Protein AF-A0A9D8FKS2-F1 (afdb_monomer_lite)

Radius of gyration: 24.7 Å; chains: 1; bounding box: 41×34×82 Å

Sequence (139 aa):
MNPNIRKLSSFILLLCLSNLTAQSANPLPQSIGALPEFIRQDSTHVFLPDSVQTQTKHSTSHETRMIRKAGIAIFIVSGLISMKYQQEASKSYQQYLSTGNPNRMDDLFKQAESFDRYAGWSYVGMETGILLFIYSFYE

Foldseek 3Di:
DDPVVVVVVVVVVVVVVVVVVVPDDDDDDDDPDDDDPVVDDDDDDPPDPPPPPPPPPPPQDPVLVVLQVQLVVLLVVLVVLLVVLQVQLVVLVVCLVPVPDPVSNVVSNVSSVVSNVSSVVSVVSNVVSVVSNVVSVVD

Structure (mmCIF, N/CA/C/O backbone):
data_AF-A0A9D8FKS2-F1
#
_entry.id   AF-A0A9D8FKS2-F1
#
loop_
_atom_site.group_PDB
_atom_site.id
_atom_site.type_symbol
_atom_site.label_atom_id
_atom_site.label_alt_id
_atom_site.label_comp_id
_atom_site.label_asym_id
_atom_site.label_entity_id
_atom_site.label_seq_id
_atom_site.pdbx_PDB_ins_code
_atom_site.Cartn_x
_atom_site.Cartn_y
_atom_site.Cartn_z
_atom_site.occupancy
_atom_site.B_iso_or_equiv
_atom_site.auth_seq_id
_atom_site.auth_comp_id
_atom_site.auth_asym_id
_atom_site.auth_atom_id
_atom_site.pdbx_PDB_model_num
ATOM 1 N N . MET A 1 1 ? -21.696 20.000 16.632 1.00 50.84 1 MET A N 1
ATOM 2 C CA . MET A 1 1 ? -20.351 19.541 16.210 1.00 50.84 1 MET A CA 1
ATOM 3 C C . MET A 1 1 ? -19.309 20.450 16.855 1.00 50.84 1 MET A C 1
ATOM 5 O O . MET A 1 1 ? -19.338 21.646 16.603 1.00 50.84 1 MET A O 1
ATOM 9 N N . ASN A 1 2 ? -18.488 19.933 17.776 1.00 56.28 2 ASN A N 1
ATOM 10 C CA . ASN A 1 2 ? -17.672 20.758 18.682 1.00 56.28 2 ASN A CA 1
ATOM 11 C C . ASN A 1 2 ? -16.388 21.279 17.981 1.00 56.28 2 ASN A C 1
ATOM 13 O O . ASN A 1 2 ? -15.661 20.466 17.403 1.00 56.28 2 ASN A O 1
ATOM 17 N N . PRO A 1 3 ? -16.075 22.594 18.015 1.00 58.03 3 PRO A N 1
ATOM 18 C CA . PRO A 1 3 ? -14.931 23.170 17.296 1.00 58.03 3 PRO A CA 1
ATOM 19 C C . PRO A 1 3 ? -13.562 22.609 17.715 1.00 58.03 3 PRO A C 1
ATOM 21 O O . PRO A 1 3 ? -12.639 22.609 16.899 1.00 58.03 3 PRO A O 1
ATOM 24 N N . ASN A 1 4 ? -13.424 22.073 18.933 1.00 57.94 4 ASN A N 1
ATOM 25 C CA . ASN A 1 4 ? -12.174 21.445 19.375 1.00 57.94 4 ASN A CA 1
ATOM 26 C C . ASN A 1 4 ? -11.872 20.125 18.640 1.00 57.94 4 ASN A C 1
ATOM 28 O O . ASN A 1 4 ? -10.706 19.801 18.434 1.00 57.94 4 ASN A O 1
ATOM 32 N N . ILE A 1 5 ? -12.895 19.408 18.157 1.00 58.69 5 ILE A N 1
ATOM 33 C CA . ILE A 1 5 ? -12.722 18.132 17.439 1.00 58.69 5 ILE A CA 1
ATOM 34 C C . ILE A 1 5 ? -12.081 18.364 16.062 1.00 58.69 5 ILE A C 1
ATOM 36 O O . ILE A 1 5 ? -11.178 17.627 15.671 1.00 58.69 5 ILE A O 1
ATOM 40 N N . ARG A 1 6 ? -12.471 19.435 15.349 1.00 59.78 6 ARG A N 1
ATOM 41 C CA . ARG A 1 6 ? -11.832 19.810 14.070 1.00 59.78 6 ARG A CA 1
ATOM 42 C C . ARG A 1 6 ? -10.357 20.170 14.260 1.00 59.78 6 ARG A C 1
ATOM 44 O O . ARG A 1 6 ? -9.534 19.767 13.448 1.00 59.78 6 ARG A O 1
ATOM 51 N N . LYS A 1 7 ? -10.017 20.877 15.346 1.00 60.62 7 LYS A N 1
ATOM 52 C CA . LYS A 1 7 ? -8.623 21.216 15.678 1.00 60.62 7 LYS A CA 1
ATOM 53 C C . LYS A 1 7 ? -7.793 19.969 15.987 1.00 60.62 7 LYS A C 1
ATOM 55 O O . LYS A 1 7 ? -6.695 19.847 15.458 1.00 60.62 7 LYS A O 1
ATOM 60 N N . LEU A 1 8 ? -8.327 19.034 16.778 1.00 62.22 8 LEU A N 1
ATOM 61 C CA . LEU A 1 8 ? -7.639 17.783 17.115 1.00 62.22 8 LEU A CA 1
ATOM 62 C C . LEU A 1 8 ? -7.402 16.909 15.871 1.00 62.22 8 LEU A C 1
ATOM 64 O O . LEU A 1 8 ? -6.293 16.430 15.663 1.00 62.22 8 LEU A O 1
ATOM 68 N N . SER A 1 9 ? -8.412 16.774 15.004 1.00 63.53 9 SER A N 1
ATOM 69 C CA . SER A 1 9 ? -8.301 16.045 13.733 1.00 63.53 9 SER A CA 1
ATOM 70 C C . SER A 1 9 ? -7.239 16.651 12.804 1.00 63.53 9 SER A C 1
ATOM 72 O O . SER A 1 9 ? -6.385 15.916 12.313 1.00 63.53 9 SER A O 1
ATOM 74 N N . SER A 1 10 ? -7.211 17.979 12.625 1.00 67.62 10 SER A N 1
ATOM 75 C CA . SER A 1 10 ? -6.140 18.634 11.857 1.00 67.62 10 SER A CA 1
ATOM 76 C C . SER A 1 10 ? -4.759 18.473 12.497 1.00 67.62 10 SER A C 1
ATOM 78 O O . SER A 1 10 ? -3.781 18.340 11.770 1.00 67.62 10 SER A O 1
ATOM 80 N N . PHE A 1 11 ? -4.657 18.462 13.829 1.00 71.19 11 PHE A N 1
ATOM 81 C CA . PHE A 1 11 ? -3.379 18.294 14.527 1.00 71.19 11 PHE A CA 1
ATOM 82 C C . PHE A 1 11 ? -2.813 16.875 14.367 1.00 71.19 11 PHE A C 1
ATOM 84 O O . PHE A 1 11 ? -1.621 16.717 14.121 1.00 71.19 11 PHE A O 1
ATOM 91 N N . ILE A 1 12 ? -3.672 15.850 14.425 1.00 72.69 12 ILE A N 1
ATOM 92 C CA . ILE A 1 12 ? -3.301 14.454 14.143 1.00 72.69 12 ILE A CA 1
ATOM 93 C C . ILE A 1 12 ? -2.844 14.308 12.685 1.00 72.69 12 ILE A C 1
ATOM 95 O O . ILE A 1 12 ? -1.779 13.754 12.437 1.00 72.69 12 ILE A O 1
ATOM 99 N N . LEU A 1 13 ? -3.590 14.872 11.728 1.00 70.50 13 LEU A N 1
ATOM 100 C CA . LEU A 1 13 ? -3.231 14.817 10.306 1.00 70.50 13 LEU A CA 1
ATOM 101 C C . LEU A 1 13 ? -1.868 15.486 10.027 1.00 70.50 13 LEU A C 1
ATOM 103 O O . LEU A 1 13 ? -1.064 14.979 9.247 1.00 70.50 13 LEU A O 1
ATOM 107 N N . LEU A 1 14 ? -1.584 16.600 10.708 1.00 69.38 14 LEU A N 1
ATOM 108 C CA . LEU A 1 14 ? -0.318 17.329 10.600 1.00 69.38 14 LEU A CA 1
ATOM 109 C C . LEU A 1 14 ? 0.855 16.588 11.275 1.00 69.38 14 LEU A C 1
ATOM 111 O O . LEU A 1 14 ? 1.984 16.681 10.798 1.00 69.38 14 LEU A O 1
ATOM 115 N N . LEU A 1 15 ? 0.590 15.805 12.329 1.00 61.16 15 LEU A N 1
ATOM 116 C CA . LEU A 1 15 ? 1.562 14.894 12.951 1.00 61.16 15 LEU A CA 1
ATOM 117 C C . LEU A 1 15 ? 1.864 13.654 12.094 1.00 61.16 15 LEU A C 1
ATOM 119 O O . LEU A 1 15 ? 3.002 13.187 12.087 1.00 61.16 15 LEU A O 1
ATOM 123 N N . CYS A 1 16 ? 0.889 13.120 11.353 1.00 57.38 16 CYS A N 1
ATOM 124 C CA . CYS A 1 16 ? 1.137 12.044 10.386 1.00 57.38 16 CYS A CA 1
ATOM 125 C C . CYS A 1 16 ? 2.078 12.525 9.267 1.00 57.38 16 CYS A C 1
ATOM 127 O O . CYS A 1 16 ? 3.092 11.884 8.990 1.00 57.38 16 CYS A O 1
ATOM 129 N N . LEU A 1 17 ? 1.806 13.711 8.708 1.00 56.78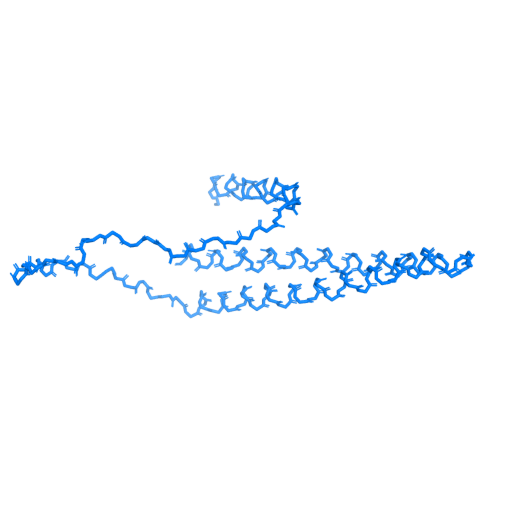 17 LEU A N 1
ATOM 130 C CA . LEU A 1 17 ? 2.635 14.340 7.674 1.00 56.78 17 LEU A CA 1
ATOM 131 C C . LEU A 1 17 ? 4.093 14.576 8.117 1.00 56.78 17 LEU A C 1
ATOM 133 O O . LEU A 1 17 ? 5.001 14.385 7.312 1.00 56.78 17 LEU A O 1
ATOM 137 N N . SER A 1 18 ? 4.341 14.952 9.377 1.00 53.59 18 SER A N 1
ATOM 138 C CA . SER A 1 18 ? 5.704 15.215 9.873 1.00 53.59 18 SER A CA 1
ATOM 139 C C . SER A 1 18 ? 6.509 13.959 10.227 1.00 53.59 18 SER A C 1
ATOM 141 O O . SER A 1 18 ? 7.740 13.983 10.165 1.00 53.59 18 SER A O 1
ATOM 143 N N . ASN A 1 19 ? 5.852 12.843 10.560 1.00 52.47 19 ASN A N 1
ATOM 144 C CA . ASN A 1 19 ? 6.543 11.577 10.832 1.00 52.47 19 ASN A CA 1
ATOM 145 C C . ASN A 1 19 ? 6.897 10.802 9.553 1.00 52.47 19 ASN A C 1
ATOM 147 O O . ASN A 1 19 ? 7.889 10.071 9.546 1.00 52.47 19 ASN A O 1
ATOM 151 N N . LEU A 1 20 ? 6.165 11.017 8.453 1.00 46.69 20 LEU A N 1
ATOM 152 C CA . LEU A 1 20 ? 6.461 10.402 7.153 1.00 46.69 20 LEU A CA 1
ATOM 153 C C . LEU A 1 20 ? 7.860 10.787 6.625 1.00 46.69 20 LEU A C 1
ATOM 155 O O . LEU A 1 20 ? 8.524 9.986 5.974 1.00 46.69 20 LEU A O 1
ATOM 159 N N . THR A 1 21 ? 8.351 11.984 6.968 1.00 45.38 21 THR A N 1
ATOM 160 C CA . THR A 1 21 ? 9.705 12.459 6.627 1.00 45.38 21 THR A CA 1
ATOM 161 C C . THR A 1 21 ? 10.824 11.944 7.539 1.00 45.38 21 THR A C 1
ATOM 163 O O . THR A 1 21 ? 11.994 12.149 7.226 1.00 45.38 21 THR A O 1
ATOM 166 N N . ALA A 1 22 ? 10.509 11.297 8.666 1.00 43.78 22 ALA A N 1
ATOM 167 C CA . ALA A 1 22 ? 11.500 10.910 9.678 1.00 43.78 22 ALA A CA 1
ATOM 168 C C . ALA A 1 22 ? 11.984 9.450 9.563 1.00 43.78 22 ALA A C 1
ATOM 170 O O . ALA A 1 22 ? 12.965 9.067 10.200 1.00 43.78 22 ALA A O 1
ATOM 171 N N . GLN A 1 23 ? 11.316 8.613 8.764 1.00 39.28 23 GLN A N 1
ATOM 172 C CA . GLN A 1 23 ? 11.498 7.159 8.796 1.00 39.28 23 GLN A CA 1
ATOM 173 C C . GLN A 1 23 ? 12.615 6.654 7.858 1.00 39.28 23 GLN A C 1
ATOM 175 O O . GLN A 1 23 ? 12.416 5.753 7.049 1.00 39.28 23 GLN A O 1
ATOM 180 N N . SER A 1 24 ? 13.818 7.225 8.003 1.00 39.00 24 SER A N 1
ATOM 181 C CA . SER A 1 24 ? 15.042 6.820 7.286 1.00 39.00 24 SER A CA 1
ATOM 182 C C . SER A 1 24 ? 16.236 6.559 8.227 1.00 39.00 24 SER A C 1
ATOM 184 O O . SER A 1 24 ? 17.370 6.914 7.905 1.00 39.00 24 SER A O 1
ATOM 186 N N . ALA A 1 25 ? 16.004 5.928 9.386 1.00 34.38 25 ALA A N 1
ATOM 187 C CA . ALA A 1 25 ? 17.052 5.278 10.187 1.00 34.38 25 ALA A CA 1
ATOM 188 C C . ALA A 1 25 ? 16.472 4.277 11.214 1.00 34.38 25 ALA A C 1
ATOM 190 O O . ALA A 1 25 ? 15.705 4.655 12.091 1.00 34.38 25 ALA A O 1
ATOM 191 N N . ASN A 1 26 ? 16.875 3.007 11.114 1.00 38.69 26 ASN A N 1
ATOM 192 C CA . ASN A 1 26 ? 16.819 1.940 12.134 1.00 38.69 26 ASN A CA 1
ATOM 193 C C . ASN A 1 26 ? 17.854 0.882 11.688 1.00 38.69 26 ASN A C 1
ATOM 195 O O . ASN A 1 26 ? 17.974 0.694 10.472 1.00 38.69 26 ASN A O 1
ATOM 199 N N . PRO A 1 27 ? 18.655 0.242 12.573 1.00 42.62 27 PRO A N 1
ATOM 200 C CA . PRO A 1 27 ? 18.221 -0.708 13.628 1.00 42.62 27 PRO A CA 1
ATOM 201 C C . PRO A 1 27 ? 18.835 -0.385 15.024 1.00 42.62 27 PRO A C 1
ATOM 203 O O . PRO A 1 27 ? 19.430 0.676 15.166 1.00 42.62 27 PRO A O 1
ATOM 206 N N . LEU A 1 28 ? 18.795 -1.186 16.111 1.00 33.31 28 LEU A N 1
ATOM 207 C CA . LEU A 1 28 ? 18.244 -2.515 16.510 1.00 33.31 28 LEU A CA 1
ATOM 208 C C . LEU A 1 28 ? 17.956 -2.427 18.048 1.00 33.31 28 LEU A C 1
ATOM 210 O O . LEU A 1 28 ? 18.558 -1.579 18.710 1.00 33.31 28 LEU A O 1
ATOM 214 N N . PRO A 1 29 ? 17.101 -3.271 18.668 1.00 42.41 29 PRO A N 1
ATOM 215 C CA . PRO A 1 29 ? 16.754 -3.157 20.089 1.00 42.41 29 PRO A CA 1
ATOM 216 C C . PRO A 1 29 ? 17.789 -3.828 21.009 1.00 42.41 29 PRO A C 1
ATOM 218 O O . PRO A 1 29 ? 18.250 -4.937 20.734 1.00 42.41 29 PRO A O 1
ATOM 221 N N . GLN A 1 30 ? 18.112 -3.194 22.141 1.00 40.91 30 GLN A N 1
ATOM 222 C CA . GLN A 1 30 ? 19.022 -3.751 23.148 1.00 40.91 30 GLN A CA 1
ATOM 223 C C . GLN A 1 30 ? 18.278 -4.334 24.362 1.00 40.91 30 GLN A C 1
ATOM 225 O O . GLN A 1 30 ? 17.550 -3.632 25.051 1.00 40.91 30 GLN A O 1
ATOM 230 N N . SER A 1 31 ? 18.545 -5.618 24.619 1.00 35.41 31 SER A N 1
ATOM 231 C CA . SER A 1 31 ? 18.691 -6.262 25.938 1.00 35.41 31 SER A CA 1
ATOM 232 C C . SER A 1 31 ? 17.751 -5.846 27.090 1.00 35.41 31 SER A C 1
ATOM 234 O O . SER A 1 31 ? 17.979 -4.855 27.785 1.00 35.41 31 SER A O 1
ATOM 236 N N . ILE A 1 32 ? 16.782 -6.712 27.414 1.00 41.84 32 ILE A N 1
ATOM 237 C CA . ILE A 1 32 ? 16.084 -6.693 28.712 1.00 41.84 32 ILE A CA 1
ATOM 238 C C . ILE A 1 32 ? 17.031 -7.297 29.763 1.00 41.84 32 ILE A C 1
ATOM 240 O O . ILE A 1 32 ? 17.038 -8.506 29.982 1.00 41.84 32 ILE A O 1
ATOM 244 N N . GLY A 1 33 ? 17.869 -6.451 30.369 1.00 43.00 33 GLY A N 1
ATOM 245 C CA . GLY A 1 33 ? 19.006 -6.881 31.194 1.00 43.00 33 GLY A CA 1
ATOM 246 C C . GLY A 1 33 ? 19.229 -6.087 32.483 1.00 43.00 33 GLY A C 1
ATOM 247 O O . GLY A 1 33 ? 20.367 -5.983 32.923 1.00 43.00 33 GLY A O 1
ATOM 248 N N . ALA A 1 34 ? 18.178 -5.508 33.075 1.00 47.84 34 ALA A N 1
ATOM 249 C CA . ALA A 1 34 ? 18.233 -4.886 34.402 1.00 47.84 34 ALA A CA 1
ATOM 250 C C . ALA A 1 34 ? 16.829 -4.801 35.034 1.00 47.84 34 ALA A C 1
ATOM 252 O O . ALA A 1 34 ? 16.073 -3.871 34.759 1.00 47.84 34 ALA A O 1
ATOM 253 N N . LEU A 1 35 ? 16.478 -5.763 35.893 1.00 45.62 35 LEU A N 1
ATOM 254 C CA . LEU A 1 35 ? 15.353 -5.631 36.826 1.00 45.62 35 LEU A CA 1
ATOM 255 C C . LEU A 1 35 ? 15.917 -5.309 38.220 1.00 45.62 35 LEU A C 1
ATOM 257 O O . LEU A 1 35 ? 16.822 -6.018 38.662 1.00 45.62 35 LEU A O 1
ATOM 261 N N . PRO A 1 36 ? 15.437 -4.254 38.905 1.00 42.56 36 PRO A N 1
ATOM 262 C CA . PRO A 1 36 ? 15.966 -3.861 40.205 1.00 42.56 36 PRO A CA 1
ATOM 263 C C . PRO A 1 36 ? 15.588 -4.856 41.311 1.00 42.56 36 PRO A C 1
ATOM 265 O O . PRO A 1 36 ? 14.533 -5.487 41.282 1.00 42.56 36 PRO A O 1
ATOM 268 N N . GLU A 1 37 ? 16.440 -4.927 42.331 1.00 48.12 37 GLU A N 1
ATOM 269 C CA . GLU A 1 37 ? 16.470 -5.928 43.413 1.00 48.12 37 GLU A CA 1
ATOM 270 C C . GLU A 1 37 ? 15.292 -5.853 44.421 1.00 48.12 37 GLU A C 1
ATOM 272 O O . GLU A 1 37 ? 15.304 -6.486 45.471 1.00 48.12 37 GLU A O 1
ATOM 277 N N . PHE A 1 38 ? 14.228 -5.116 44.091 1.00 47.94 38 PHE A N 1
ATOM 278 C CA . PHE A 1 38 ? 13.073 -4.844 44.959 1.00 47.94 38 PHE A CA 1
ATOM 279 C C . PHE A 1 38 ? 12.069 -6.004 45.108 1.00 47.94 38 PHE A C 1
ATOM 281 O O . PHE A 1 38 ? 11.135 -5.900 45.897 1.00 47.94 38 PHE A O 1
ATOM 288 N N . ILE A 1 39 ? 12.239 -7.117 44.385 1.00 48.31 39 ILE A N 1
ATOM 289 C CA . ILE A 1 39 ? 11.328 -8.286 44.430 1.00 48.31 39 ILE A CA 1
ATOM 290 C C . ILE A 1 39 ? 11.774 -9.305 45.509 1.00 48.31 39 ILE A C 1
ATOM 292 O O . ILE A 1 39 ? 11.355 -10.459 45.516 1.00 48.31 39 ILE A O 1
ATOM 296 N N . ARG A 1 40 ? 12.646 -8.905 46.446 1.00 46.44 40 ARG A N 1
ATOM 297 C CA . ARG A 1 40 ? 13.276 -9.821 47.409 1.00 46.44 40 ARG A CA 1
ATOM 298 C C . ARG A 1 40 ? 13.162 -9.385 48.869 1.00 46.44 40 ARG A C 1
ATOM 300 O O . ARG A 1 40 ? 14.155 -9.399 49.592 1.00 46.44 40 ARG A O 1
ATOM 307 N N . GLN A 1 41 ? 11.954 -9.055 49.327 1.00 40.41 41 GLN A N 1
ATOM 308 C CA . GLN A 1 41 ? 11.723 -8.923 50.765 1.00 40.41 41 GLN A CA 1
ATOM 309 C C . GLN A 1 41 ? 10.322 -9.360 51.201 1.00 40.41 41 GLN A C 1
ATOM 311 O O . GLN A 1 41 ? 9.314 -8.929 50.642 1.00 40.41 41 GLN A O 1
ATOM 316 N N . ASP A 1 42 ? 10.288 -10.230 52.212 1.00 46.09 42 ASP A N 1
ATOM 317 C CA . ASP A 1 42 ? 9.075 -10.694 52.879 1.00 46.09 42 ASP A CA 1
ATOM 318 C C . ASP A 1 42 ? 8.245 -9.525 53.416 1.00 46.09 42 ASP A C 1
ATOM 320 O O . ASP A 1 42 ? 8.749 -8.645 54.114 1.00 46.09 42 ASP A O 1
ATOM 324 N N . SER A 1 43 ? 6.944 -9.544 53.132 1.00 46.75 43 SER A N 1
ATOM 325 C CA . SER A 1 43 ? 5.940 -8.700 53.790 1.00 46.75 43 SER A CA 1
ATOM 326 C C . SER A 1 43 ? 4.567 -9.361 53.701 1.00 46.75 43 SER A C 1
ATOM 328 O O . SER A 1 43 ? 3.666 -8.930 52.980 1.00 46.75 43 SER A O 1
ATOM 330 N N . THR A 1 44 ? 4.405 -10.441 54.465 1.00 52.31 44 THR A N 1
ATOM 331 C CA . THR A 1 44 ? 3.082 -10.916 54.887 1.00 52.31 44 THR A CA 1
ATOM 332 C C . THR A 1 44 ? 2.288 -9.763 55.509 1.00 52.31 44 THR A C 1
ATOM 334 O O . THR A 1 44 ? 2.822 -9.039 56.345 1.00 52.31 44 THR A O 1
ATOM 337 N N . HIS A 1 45 ? 1.004 -9.652 55.154 1.00 42.97 45 HIS A N 1
ATOM 338 C CA . HIS A 1 45 ? 0.046 -8.641 55.639 1.00 42.97 45 HIS A CA 1
ATOM 339 C C . HIS A 1 45 ? 0.172 -7.218 55.061 1.00 42.97 45 HIS A C 1
ATOM 341 O O . HIS A 1 45 ? 0.073 -6.230 55.787 1.00 42.97 45 HIS A O 1
ATOM 347 N N . VAL A 1 46 ? 0.217 -7.091 53.729 1.00 47.75 46 VAL A N 1
ATOM 348 C CA . VAL A 1 46 ? -0.344 -5.886 53.092 1.00 47.75 46 VAL A CA 1
ATOM 349 C C . VAL A 1 46 ? -1.869 -5.960 53.196 1.00 47.75 46 VAL A C 1
ATOM 351 O O . VAL A 1 46 ? -2.523 -6.676 52.437 1.00 47.75 46 VAL A O 1
ATOM 354 N N . PHE A 1 47 ? -2.436 -5.223 54.151 1.00 46.78 47 PHE A N 1
ATOM 355 C CA . PHE A 1 47 ? -3.875 -4.971 54.230 1.00 46.78 47 PHE A CA 1
ATOM 356 C C . PHE A 1 47 ? -4.256 -4.045 53.064 1.00 46.78 47 PHE A C 1
ATOM 358 O O . PHE A 1 47 ? -4.232 -2.821 53.184 1.00 46.78 47 PHE A O 1
ATOM 365 N N . LEU A 1 48 ? -4.545 -4.628 51.899 1.00 56.59 48 LEU A N 1
ATOM 366 C CA . LEU A 1 48 ? -5.180 -3.907 50.802 1.00 56.59 48 LEU A CA 1
ATOM 367 C C . LEU A 1 48 ? -6.599 -3.548 51.268 1.00 56.59 48 LEU A C 1
ATOM 369 O O . LEU A 1 48 ? -7.375 -4.468 51.527 1.00 56.59 48 LEU A O 1
ATOM 373 N N . PRO A 1 49 ? -6.970 -2.262 51.411 1.00 49.88 49 PRO A N 1
ATOM 374 C CA . PRO A 1 49 ? -8.370 -1.927 51.609 1.00 49.88 49 PRO A CA 1
ATOM 375 C C . PRO A 1 49 ? -9.156 -2.408 50.383 1.00 49.88 49 PRO A C 1
ATOM 377 O O . PRO A 1 49 ? -8.761 -2.124 49.252 1.00 49.88 49 PRO A O 1
ATOM 380 N N . ASP A 1 50 ? -10.290 -3.080 50.605 1.00 49.56 50 ASP A N 1
ATOM 381 C CA . ASP A 1 50 ? -11.163 -3.655 49.561 1.00 49.56 50 ASP A CA 1
ATOM 382 C C . ASP A 1 50 ? -11.759 -2.622 48.578 1.00 49.56 50 ASP A C 1
ATOM 384 O O . ASP A 1 50 ? -12.543 -2.957 47.692 1.00 49.56 50 ASP A O 1
ATOM 388 N N . SER A 1 51 ? -11.346 -1.354 48.650 1.00 51.22 51 SER A N 1
ATOM 389 C CA . SER A 1 51 ? -11.577 -0.348 47.617 1.00 51.22 51 SER A CA 1
ATOM 390 C C . SER A 1 51 ? -10.686 -0.549 46.382 1.00 51.22 51 SER A C 1
ATOM 392 O O . SER A 1 51 ? -10.174 0.422 45.816 1.00 51.22 51 SER A O 1
ATOM 394 N N . VAL A 1 52 ? -10.575 -1.786 45.887 1.00 50.53 52 VAL A N 1
ATOM 395 C CA . VAL A 1 52 ? -10.475 -1.980 44.438 1.00 50.53 52 VAL A CA 1
ATOM 396 C C . VAL A 1 52 ? -11.820 -1.531 43.880 1.00 50.53 52 VAL A C 1
ATOM 398 O O . VAL A 1 52 ? -12.748 -2.323 43.719 1.00 50.53 52 VAL A O 1
ATOM 401 N N . GLN A 1 53 ? -11.933 -0.228 43.599 1.00 47.75 53 GLN A N 1
ATOM 402 C CA . GLN A 1 53 ? -12.956 0.265 42.691 1.00 47.75 53 GLN A CA 1
ATOM 403 C C . GLN A 1 53 ? -12.725 -0.457 41.370 1.00 47.75 53 GLN A C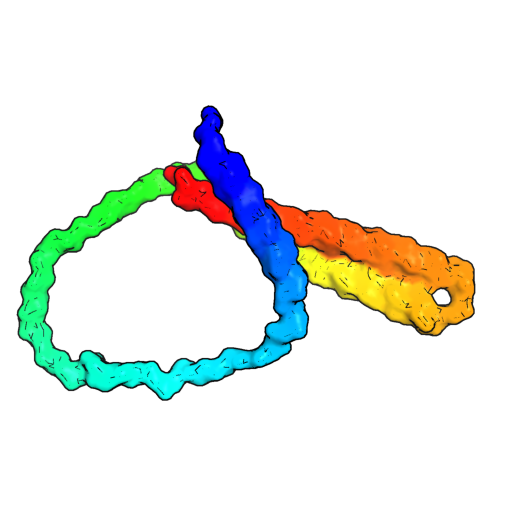 1
ATOM 405 O O . GLN A 1 53 ? -11.868 -0.081 40.569 1.00 47.75 53 GLN A O 1
ATOM 410 N N . THR A 1 54 ? -13.472 -1.541 41.176 1.00 52.16 54 THR A N 1
ATOM 411 C CA . THR A 1 54 ? -13.593 -2.200 39.891 1.00 52.16 54 THR A CA 1
ATOM 412 C C . THR A 1 54 ? -14.155 -1.144 38.960 1.00 52.16 54 THR A C 1
ATOM 414 O O . THR A 1 54 ? -15.342 -0.829 39.017 1.00 52.16 54 THR A O 1
ATOM 417 N N . GLN A 1 55 ? -13.271 -0.529 38.162 1.00 55.19 55 GLN A N 1
ATOM 418 C CA . GLN A 1 55 ? -13.668 0.409 37.121 1.00 55.19 55 GLN A CA 1
ATOM 419 C C . GLN A 1 55 ? -14.795 -0.270 36.364 1.00 55.19 55 GLN A C 1
ATOM 421 O O . GLN A 1 55 ? -14.591 -1.348 35.796 1.00 55.19 55 GLN A O 1
ATOM 426 N N . THR A 1 56 ? -15.994 0.304 36.456 1.00 49.72 56 THR A N 1
ATOM 427 C CA . THR A 1 56 ? -17.201 -0.295 35.908 1.00 49.72 56 THR A CA 1
ATOM 428 C C . THR A 1 56 ? -16.946 -0.480 34.429 1.00 49.72 56 THR A C 1
ATOM 430 O O . THR A 1 56 ? -16.863 0.489 33.678 1.00 49.72 56 THR A O 1
ATOM 433 N N . LYS A 1 57 ? -16.703 -1.736 34.031 1.00 53.22 57 LYS A N 1
ATOM 434 C CA . LYS A 1 57 ? -16.245 -2.086 32.689 1.00 53.22 57 LYS A CA 1
ATOM 435 C C . LYS A 1 57 ? -17.341 -1.671 31.726 1.00 53.22 57 LYS A C 1
ATOM 437 O O . LYS A 1 57 ? -18.294 -2.426 31.533 1.00 53.22 57 LYS A O 1
ATOM 442 N N . HIS A 1 58 ? -17.210 -0.464 31.176 1.00 59.69 58 HIS A N 1
ATOM 443 C CA . HIS A 1 58 ? -18.236 0.141 30.347 1.00 59.69 58 HIS A CA 1
ATOM 444 C C . HIS A 1 58 ? -18.523 -0.850 29.227 1.00 59.69 58 HIS A C 1
ATOM 446 O O . HIS A 1 58 ? -17.602 -1.288 28.524 1.00 59.69 58 HIS A O 1
ATOM 452 N N . SER A 1 59 ? -19.764 -1.336 29.171 1.00 62.19 59 SER A N 1
ATOM 453 C CA . SER A 1 59 ? -20.088 -2.478 28.327 1.00 62.19 59 SER A CA 1
ATOM 454 C C . SER A 1 59 ? -20.000 -2.022 26.881 1.00 62.19 59 SER A C 1
ATOM 456 O O . SER A 1 59 ? -20.917 -1.391 26.365 1.00 62.19 59 SER A O 1
ATOM 458 N N . THR A 1 60 ? -18.852 -2.290 26.254 1.00 68.19 60 THR A N 1
ATOM 459 C CA . THR A 1 60 ? -18.598 -1.921 24.860 1.00 68.19 60 THR A CA 1
ATOM 460 C C . THR A 1 60 ? -19.725 -2.456 23.997 1.00 68.19 60 THR A C 1
ATOM 462 O O . THR A 1 60 ? -19.946 -3.675 23.970 1.00 68.19 60 THR A O 1
ATOM 465 N N . SER A 1 61 ? -20.422 -1.534 23.325 1.00 81.62 61 SER A N 1
ATOM 466 C CA . SER A 1 61 ? -21.500 -1.847 22.393 1.00 81.62 61 SER A CA 1
ATOM 467 C C . SER A 1 61 ? -21.050 -2.925 21.408 1.00 81.62 61 SER A C 1
ATOM 469 O O . SER A 1 61 ? -19.875 -3.018 21.036 1.00 81.62 61 SER A O 1
ATOM 471 N N . HIS A 1 62 ? -21.997 -3.748 20.959 1.00 84.06 62 HIS A N 1
ATOM 472 C CA . HIS A 1 62 ? -21.735 -4.701 19.884 1.00 84.06 62 HIS A CA 1
ATOM 473 C C . HIS A 1 62 ? -21.137 -3.991 18.655 1.00 84.06 62 HIS A C 1
ATOM 475 O O . HIS A 1 62 ? -20.203 -4.498 18.037 1.00 84.06 62 HIS A O 1
ATOM 481 N N . GLU A 1 63 ? -21.608 -2.775 18.377 1.00 84.94 63 GLU A N 1
ATOM 482 C CA . GLU A 1 63 ? -21.156 -1.917 17.285 1.00 84.94 63 GLU A CA 1
ATOM 483 C C . GLU A 1 63 ? -19.683 -1.500 17.418 1.00 84.94 63 GLU A C 1
ATOM 485 O O . GLU A 1 63 ? -18.898 -1.787 16.512 1.00 84.94 63 GLU A O 1
ATOM 490 N N . THR A 1 64 ? -19.246 -0.962 18.565 1.00 86.88 64 THR A N 1
ATOM 491 C CA . THR A 1 64 ? -17.834 -0.562 18.752 1.00 86.88 64 THR A CA 1
ATOM 492 C C . THR A 1 64 ? -16.878 -1.754 18.656 1.00 86.88 64 THR A C 1
ATOM 494 O O . THR A 1 64 ? -15.765 -1.627 18.140 1.00 86.88 64 THR A O 1
ATOM 497 N N . ARG A 1 65 ? -17.319 -2.962 19.041 1.00 88.38 65 ARG A N 1
ATOM 498 C CA . ARG A 1 65 ? -16.555 -4.205 18.814 1.00 88.38 65 ARG A CA 1
ATOM 499 C C . ARG A 1 65 ? -16.457 -4.592 17.337 1.00 88.38 65 ARG A C 1
ATOM 501 O O . ARG A 1 65 ? -15.421 -5.127 16.940 1.00 88.38 65 ARG A O 1
ATOM 508 N N . MET A 1 66 ? -17.491 -4.348 16.528 1.00 89.88 66 MET A N 1
ATOM 509 C CA . MET A 1 66 ? -17.415 -4.554 15.077 1.00 89.88 66 MET A CA 1
ATOM 510 C C . MET A 1 66 ? -16.489 -3.526 14.422 1.00 89.88 66 MET A C 1
ATOM 512 O O . MET A 1 66 ? -15.619 -3.921 13.650 1.00 89.88 66 MET A O 1
ATOM 516 N N . ILE A 1 67 ? -16.600 -2.245 14.793 1.00 90.31 67 ILE A N 1
ATOM 517 C CA . ILE A 1 67 ? -15.742 -1.158 14.289 1.00 90.31 67 ILE A CA 1
ATOM 518 C C . ILE A 1 67 ? -14.260 -1.455 14.580 1.00 90.31 67 ILE A C 1
ATOM 520 O O . ILE A 1 67 ? -13.432 -1.342 13.678 1.00 90.31 67 ILE A O 1
ATOM 524 N N . ARG A 1 68 ? -13.919 -1.951 15.782 1.00 91.19 68 ARG A N 1
ATOM 525 C CA . ARG A 1 68 ? -12.550 -2.412 16.117 1.00 91.19 68 ARG A CA 1
ATOM 526 C C . ARG A 1 68 ? -12.044 -3.495 15.172 1.00 91.19 68 ARG A C 1
ATOM 528 O O . ARG A 1 68 ? -10.937 -3.385 14.651 1.00 91.19 68 ARG A O 1
ATOM 535 N N . LYS A 1 69 ? -12.847 -4.540 14.951 1.00 93.25 69 LYS A N 1
ATOM 536 C CA . LYS A 1 69 ? -12.488 -5.650 14.053 1.00 93.25 69 LYS A CA 1
ATOM 537 C C . LYS A 1 69 ? -12.332 -5.174 12.608 1.00 93.25 69 LYS A C 1
ATOM 539 O O . LYS A 1 69 ? -11.385 -5.588 11.949 1.00 93.25 69 LYS A O 1
ATOM 544 N N . ALA A 1 70 ? -13.214 -4.288 12.145 1.00 93.69 70 ALA A N 1
ATOM 545 C CA . ALA A 1 70 ? -13.144 -3.691 10.817 1.00 93.69 70 ALA A CA 1
ATOM 546 C C . ALA A 1 70 ? -11.878 -2.835 10.644 1.00 93.69 70 ALA A C 1
ATOM 548 O O . ALA A 1 70 ? -11.152 -3.038 9.678 1.00 93.69 70 ALA A O 1
ATOM 549 N N . GLY A 1 71 ? -11.557 -1.955 11.601 1.00 92.38 71 GLY A N 1
ATOM 550 C CA . GLY A 1 71 ? -10.337 -1.137 11.574 1.00 92.38 71 GLY A CA 1
ATOM 551 C C . GLY A 1 71 ? -9.057 -1.976 11.507 1.00 92.38 71 GLY A C 1
ATOM 552 O O . GLY A 1 71 ? -8.212 -1.738 10.646 1.00 92.38 71 GLY A O 1
ATOM 553 N N . ILE A 1 72 ? -8.956 -3.023 12.337 1.00 95.38 72 ILE A N 1
ATOM 554 C CA . ILE A 1 72 ? -7.832 -3.978 12.306 1.00 95.38 72 ILE A CA 1
ATOM 555 C C . ILE A 1 72 ? -7.760 -4.709 10.955 1.00 95.38 72 ILE A C 1
ATOM 557 O O . ILE A 1 72 ? -6.681 -4.820 10.376 1.00 95.38 72 ILE A O 1
ATOM 561 N N . ALA A 1 73 ? -8.891 -5.196 10.433 1.00 95.69 73 ALA A N 1
ATOM 562 C CA . ALA A 1 73 ? -8.927 -5.905 9.155 1.00 95.69 73 ALA A CA 1
ATOM 563 C C . ALA A 1 73 ? -8.505 -5.000 7.985 1.00 95.69 73 ALA A C 1
ATOM 565 O O . ALA A 1 73 ? -7.675 -5.405 7.173 1.00 95.69 73 ALA A O 1
ATOM 566 N N . ILE A 1 74 ? -9.015 -3.765 7.934 1.00 95.19 74 ILE A N 1
ATOM 567 C CA . ILE A 1 74 ? -8.646 -2.754 6.934 1.00 95.19 74 ILE A CA 1
ATOM 568 C C . ILE A 1 74 ? -7.149 -2.439 7.021 1.00 95.19 74 ILE A C 1
ATOM 570 O O . ILE A 1 74 ? -6.475 -2.454 5.992 1.00 95.19 74 ILE A O 1
ATOM 574 N N . PHE A 1 75 ? -6.620 -2.211 8.229 1.00 96.00 75 PHE A N 1
ATOM 575 C CA . PHE A 1 75 ? -5.197 -1.948 8.457 1.00 96.00 75 PHE A CA 1
ATOM 5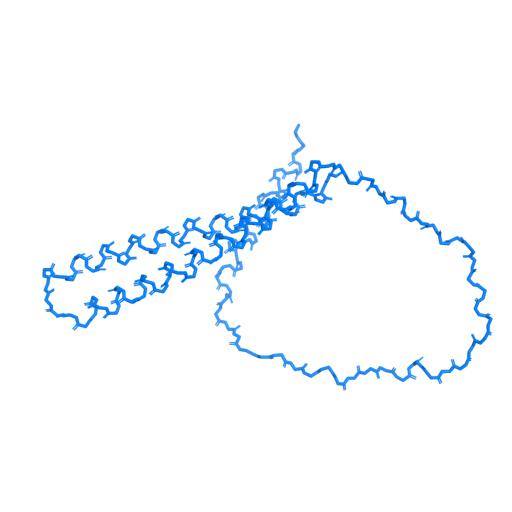76 C C . PHE A 1 75 ? -4.311 -3.081 7.912 1.00 96.00 75 PHE A C 1
ATOM 578 O O . PHE A 1 75 ? -3.418 -2.825 7.105 1.00 96.00 75 PHE A O 1
ATOM 585 N N . ILE A 1 76 ? -4.596 -4.334 8.288 1.00 96.25 76 ILE A N 1
ATOM 586 C CA . ILE A 1 76 ? -3.803 -5.502 7.868 1.00 96.25 76 ILE A CA 1
ATOM 587 C C . ILE A 1 76 ? -3.895 -5.723 6.354 1.00 96.25 76 ILE A C 1
ATOM 589 O O . ILE A 1 76 ? -2.869 -5.876 5.693 1.00 96.25 76 ILE A O 1
ATOM 593 N N . VAL A 1 77 ? -5.108 -5.728 5.789 1.00 96.62 77 VAL A N 1
ATOM 594 C CA . VAL A 1 77 ? -5.314 -5.968 4.352 1.00 96.62 77 VAL A CA 1
ATOM 595 C C . VAL A 1 77 ? -4.631 -4.880 3.525 1.00 96.62 77 VAL A C 1
ATOM 597 O O . VAL A 1 77 ? -3.902 -5.198 2.588 1.00 96.62 77 VAL A O 1
ATOM 600 N N . SER A 1 78 ? -4.788 -3.611 3.905 1.00 94.50 78 SER A N 1
ATOM 601 C CA . SER A 1 78 ? -4.159 -2.497 3.190 1.00 94.50 78 SER A CA 1
ATOM 602 C C . SER A 1 78 ? -2.631 -2.511 3.325 1.00 94.50 78 SER A C 1
ATOM 604 O O . SER A 1 78 ? -1.934 -2.276 2.341 1.00 94.50 78 SER A O 1
ATOM 606 N N . GLY A 1 79 ? -2.092 -2.874 4.495 1.00 94.31 79 GLY A N 1
ATOM 607 C CA . GLY A 1 79 ? -0.651 -3.061 4.691 1.00 94.31 79 GLY A CA 1
ATOM 608 C C . GLY A 1 79 ? -0.064 -4.142 3.774 1.00 94.31 79 GLY A C 1
ATOM 609 O O . GLY A 1 79 ? 0.922 -3.896 3.080 1.00 94.31 79 GLY A O 1
ATOM 610 N N . LEU A 1 80 ? -0.713 -5.310 3.688 1.00 95.94 80 LEU A N 1
ATOM 611 C CA . LEU A 1 80 ? -0.294 -6.404 2.798 1.00 95.94 80 LEU A CA 1
ATOM 612 C C . LEU A 1 80 ? -0.362 -6.016 1.312 1.00 95.94 80 LEU A C 1
ATOM 614 O O . LEU A 1 80 ? 0.542 -6.352 0.544 1.00 95.94 80 LEU A O 1
ATOM 618 N N . ILE A 1 81 ? -1.414 -5.301 0.902 1.00 94.56 81 ILE A N 1
ATOM 619 C CA . ILE A 1 81 ? -1.563 -4.814 -0.477 1.00 94.56 81 ILE A CA 1
ATOM 620 C C . ILE A 1 81 ? -0.469 -3.785 -0.803 1.00 94.56 81 ILE A C 1
ATOM 622 O O . ILE A 1 81 ? 0.147 -3.878 -1.867 1.00 94.56 81 ILE A O 1
ATOM 626 N N . SER A 1 82 ? -0.178 -2.862 0.122 1.00 94.62 82 SER A N 1
ATOM 627 C CA . SER A 1 82 ? 0.887 -1.863 -0.030 1.00 94.62 82 SER A CA 1
ATOM 628 C C . SER A 1 82 ? 2.254 -2.522 -0.236 1.00 94.62 82 SER A C 1
ATOM 630 O O . SER A 1 82 ? 2.903 -2.281 -1.253 1.00 94.62 82 SER A O 1
ATOM 632 N N . MET A 1 83 ? 2.639 -3.454 0.648 1.00 94.44 83 MET A N 1
ATOM 633 C CA . MET A 1 83 ? 3.900 -4.201 0.531 1.00 94.44 83 MET A CA 1
ATOM 634 C C . MET A 1 83 ? 4.024 -4.930 -0.813 1.00 94.44 83 MET A C 1
ATOM 636 O O . MET A 1 83 ? 5.081 -4.888 -1.444 1.00 94.44 83 MET A O 1
ATOM 640 N N . LYS A 1 84 ? 2.949 -5.585 -1.273 1.00 95.81 84 LYS A N 1
ATOM 641 C CA . LYS A 1 84 ? 2.950 -6.313 -2.548 1.00 95.81 84 LYS A CA 1
ATOM 642 C C . LYS A 1 84 ? 3.163 -5.375 -3.737 1.00 95.81 84 LYS A C 1
ATOM 644 O O . LYS A 1 84 ? 3.996 -5.661 -4.596 1.00 95.81 84 LYS A O 1
ATOM 649 N N . TYR A 1 85 ? 2.423 -4.269 -3.807 1.00 94.25 85 TYR A N 1
ATOM 650 C CA . TYR A 1 85 ? 2.555 -3.344 -4.932 1.00 94.25 85 TYR A CA 1
ATOM 651 C C . TYR A 1 85 ? 3.868 -2.560 -4.901 1.00 94.25 85 TYR A C 1
ATOM 653 O O . TYR A 1 85 ? 4.448 -2.349 -5.959 1.00 94.25 85 TYR A O 1
ATOM 661 N N . GLN A 1 86 ? 4.411 -2.234 -3.725 1.00 95.19 86 GLN A N 1
ATOM 662 C CA . GLN A 1 86 ? 5.736 -1.619 -3.610 1.00 95.19 86 GLN A CA 1
ATOM 663 C C . GLN A 1 86 ? 6.850 -2.539 -4.152 1.00 95.19 86 GLN A C 1
ATOM 665 O O . GLN A 1 86 ? 7.786 -2.069 -4.806 1.00 95.19 86 GLN A O 1
ATOM 670 N N . GLN A 1 87 ? 6.739 -3.857 -3.942 1.00 96.25 87 GLN A N 1
ATOM 671 C CA . GLN A 1 87 ? 7.667 -4.845 -4.509 1.00 96.25 87 GLN A CA 1
ATOM 672 C C . GLN A 1 87 ? 7.558 -4.934 -6.039 1.00 96.25 87 GLN A C 1
ATOM 674 O O . GLN A 1 87 ? 8.581 -4.889 -6.725 1.00 96.25 87 GLN A O 1
ATOM 679 N N . GLU A 1 88 ? 6.344 -5.012 -6.593 1.00 95.25 88 GLU A N 1
ATOM 680 C CA . GLU A 1 88 ? 6.148 -5.063 -8.052 1.00 95.25 88 GLU A CA 1
ATOM 681 C C . GLU A 1 88 ? 6.501 -3.732 -8.743 1.00 95.25 88 GLU A C 1
ATOM 683 O O . GLU A 1 88 ? 7.076 -3.753 -9.834 1.00 95.25 88 GLU A O 1
ATOM 688 N N . ALA A 1 89 ? 6.264 -2.581 -8.102 1.00 94.25 89 ALA A N 1
ATOM 689 C CA . ALA A 1 89 ? 6.740 -1.275 -8.566 1.00 94.25 89 ALA A CA 1
ATOM 690 C C . ALA A 1 89 ? 8.274 -1.251 -8.656 1.00 94.25 89 ALA A C 1
ATOM 692 O O . ALA A 1 89 ? 8.833 -0.955 -9.712 1.00 94.25 89 ALA A O 1
ATOM 693 N N . SER A 1 90 ? 8.954 -1.662 -7.578 1.00 95.12 90 SER A N 1
ATOM 694 C CA . SER A 1 90 ? 10.422 -1.728 -7.509 1.00 95.12 90 SER A CA 1
ATOM 695 C C . SER A 1 90 ? 11.007 -2.641 -8.590 1.00 95.12 90 SER A C 1
ATOM 697 O O . SER A 1 90 ? 11.976 -2.284 -9.256 1.00 95.12 90 SER A O 1
ATOM 699 N N . LYS A 1 91 ? 10.394 -3.809 -8.805 1.00 95.81 91 LYS A N 1
ATOM 700 C CA . LYS A 1 91 ? 10.792 -4.785 -9.827 1.00 95.81 91 LYS A CA 1
ATOM 701 C C . LYS A 1 91 ? 10.579 -4.261 -11.251 1.00 95.81 91 LYS A C 1
ATOM 703 O O . LYS A 1 91 ? 11.475 -4.393 -12.082 1.00 95.81 91 LYS A O 1
ATOM 708 N N . SER A 1 92 ? 9.441 -3.619 -11.520 1.00 94.25 92 SER A N 1
ATOM 709 C CA . SER A 1 92 ? 9.146 -2.988 -12.818 1.00 94.25 92 SER A CA 1
ATOM 710 C C . SER A 1 92 ? 10.134 -1.852 -13.115 1.00 94.25 92 SER A C 1
ATOM 712 O O . SER A 1 92 ? 10.675 -1.759 -14.216 1.00 94.25 92 SER A O 1
ATOM 714 N N . TYR A 1 93 ? 10.470 -1.048 -12.101 1.00 94.88 93 TYR A N 1
ATOM 715 C CA . TYR A 1 93 ? 11.463 0.020 -12.206 1.00 94.88 93 TYR A CA 1
ATOM 716 C C . TYR A 1 93 ? 12.899 -0.506 -12.410 1.00 94.88 93 TYR A C 1
ATOM 718 O O . TYR A 1 93 ? 13.652 0.025 -13.225 1.00 94.88 93 TYR A O 1
ATOM 726 N N . GLN A 1 94 ? 13.286 -1.604 -11.755 1.00 95.50 94 GLN A N 1
ATOM 727 C CA . GLN A 1 94 ? 14.568 -2.275 -12.022 1.00 95.50 94 GLN A CA 1
ATOM 728 C C . GLN A 1 94 ? 14.647 -2.832 -13.453 1.00 95.50 94 GLN A C 1
ATOM 730 O O . GLN A 1 94 ? 15.698 -2.750 -14.092 1.00 95.50 94 GLN A O 1
ATOM 735 N N . GLN A 1 95 ? 13.542 -3.360 -13.988 1.00 94.12 95 GLN A N 1
ATOM 736 C CA . GLN A 1 95 ? 13.463 -3.789 -15.388 1.00 94.12 95 GLN A CA 1
ATOM 737 C C . GLN A 1 95 ? 13.563 -2.602 -16.356 1.00 94.12 95 GLN A C 1
ATOM 739 O O . GLN A 1 95 ? 14.254 -2.712 -17.368 1.00 94.12 95 GLN A O 1
ATOM 744 N N . TYR A 1 96 ? 12.948 -1.459 -16.033 1.00 93.62 96 TYR A N 1
ATOM 745 C CA . TYR A 1 96 ? 13.096 -0.206 -16.783 1.00 93.62 96 TYR A CA 1
ATOM 746 C C . TYR A 1 96 ? 14.573 0.215 -16.885 1.00 93.62 96 TYR A C 1
ATOM 748 O O . TYR A 1 96 ? 15.072 0.431 -17.990 1.00 93.62 96 TYR A O 1
ATOM 756 N N . LEU A 1 97 ? 15.299 0.231 -15.760 1.00 94.12 97 LEU A N 1
ATOM 757 C CA . LEU A 1 97 ? 16.718 0.614 -15.709 1.00 94.12 97 LEU A CA 1
ATOM 758 C C . LEU A 1 97 ? 17.661 -0.354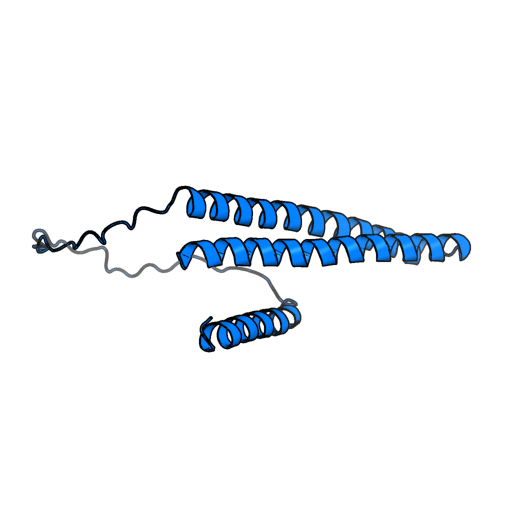 -16.448 1.00 94.12 97 LEU A C 1
ATOM 760 O O . LEU A 1 97 ? 18.733 0.059 -16.882 1.00 94.12 97 LEU A O 1
ATOM 764 N N . SER A 1 98 ? 17.292 -1.631 -16.582 1.00 94.75 98 SER A N 1
ATOM 765 C CA . SER A 1 98 ? 18.154 -2.683 -17.154 1.00 94.75 98 SER A CA 1
ATOM 766 C C . SER A 1 98 ? 17.829 -3.066 -18.603 1.00 94.75 98 SER A C 1
ATOM 768 O O . SER A 1 98 ? 18.641 -3.715 -19.257 1.00 94.75 98 SER A O 1
ATOM 770 N N . THR A 1 99 ? 16.667 -2.667 -19.128 1.00 93.56 99 THR A N 1
ATOM 771 C CA . THR A 1 99 ? 16.174 -3.121 -20.441 1.00 93.56 99 THR A CA 1
ATOM 772 C C . THR A 1 99 ? 16.873 -2.467 -21.635 1.00 93.56 99 THR A C 1
ATOM 774 O O . THR A 1 99 ? 17.035 -3.116 -22.667 1.00 93.56 99 THR A O 1
ATOM 777 N N . GLY A 1 100 ? 17.240 -1.182 -21.551 1.00 87.81 100 GLY A N 1
ATOM 778 C CA . GLY A 1 100 ? 17.927 -0.438 -22.625 1.00 87.81 100 GLY A CA 1
ATOM 779 C C . GLY A 1 100 ? 17.158 -0.259 -23.950 1.00 87.81 100 GLY A C 1
ATOM 780 O O . GLY A 1 100 ? 17.645 0.417 -24.851 1.00 87.81 100 GLY A O 1
ATOM 781 N N . ASN A 1 101 ? 15.965 -0.845 -24.090 1.00 91.44 101 ASN A N 1
ATOM 782 C CA . ASN A 1 101 ? 15.083 -0.726 -25.251 1.00 91.44 101 ASN A CA 1
ATOM 783 C C . ASN A 1 101 ? 14.016 0.362 -25.000 1.00 91.44 101 ASN A C 1
ATOM 785 O O . ASN A 1 101 ? 13.118 0.120 -24.186 1.00 91.44 101 ASN A O 1
ATOM 789 N N . PRO A 1 102 ? 14.047 1.506 -25.717 1.00 88.12 102 PRO A N 1
ATOM 790 C CA . PRO A 1 102 ? 13.144 2.635 -25.474 1.00 88.12 102 PRO A CA 1
ATOM 791 C C . PRO A 1 102 ? 11.655 2.272 -25.493 1.00 88.12 102 PRO A C 1
ATOM 793 O O . PRO A 1 102 ? 10.902 2.736 -24.642 1.00 88.12 102 PRO A O 1
ATOM 796 N N . ASN A 1 103 ? 11.237 1.383 -26.402 1.00 87.88 103 ASN A N 1
ATOM 797 C CA . ASN A 1 103 ? 9.829 1.008 -26.554 1.00 87.88 103 ASN A CA 1
ATOM 798 C C . ASN A 1 103 ? 9.296 0.236 -25.339 1.00 87.88 103 ASN A C 1
ATOM 800 O O . ASN A 1 103 ? 8.120 0.336 -25.021 1.00 87.88 103 ASN A O 1
ATOM 804 N N . ARG A 1 104 ? 10.155 -0.527 -24.649 1.00 91.69 104 ARG A N 1
ATOM 805 C CA . ARG A 1 104 ? 9.785 -1.241 -23.414 1.00 91.69 104 ARG A CA 1
ATOM 806 C C . ARG A 1 104 ? 9.960 -0.391 -22.161 1.00 91.69 104 ARG A C 1
ATOM 808 O O . ARG A 1 104 ? 9.355 -0.697 -21.140 1.00 91.69 104 ARG A O 1
ATOM 815 N N . MET A 1 105 ? 10.793 0.646 -22.214 1.00 92.06 105 MET A N 1
ATOM 816 C CA . MET A 1 105 ? 11.026 1.525 -21.071 1.00 92.06 105 MET A CA 1
ATOM 817 C C . MET A 1 105 ? 9.768 2.331 -20.715 1.00 92.06 105 MET A C 1
ATOM 819 O O . MET A 1 105 ? 9.415 2.388 -19.543 1.00 92.06 105 MET A O 1
ATOM 823 N N . ASP A 1 106 ? 9.043 2.870 -21.697 1.00 94.00 106 ASP A N 1
ATOM 824 C CA . ASP A 1 106 ? 7.790 3.601 -21.441 1.00 94.00 106 ASP A CA 1
ATOM 825 C C . ASP A 1 106 ? 6.711 2.704 -20.789 1.00 94.00 106 ASP A C 1
ATOM 827 O O . ASP A 1 106 ? 6.118 3.076 -19.774 1.00 94.00 106 ASP A O 1
ATOM 831 N N . ASP A 1 107 ? 6.535 1.474 -21.286 1.00 95.19 107 ASP A N 1
ATOM 832 C CA . ASP A 1 107 ? 5.615 0.482 -20.704 1.00 95.19 107 ASP A CA 1
ATOM 833 C C . ASP A 1 107 ? 5.993 0.098 -19.261 1.00 95.19 107 ASP A C 1
ATOM 835 O O . ASP A 1 107 ? 5.138 0.071 -18.372 1.00 95.19 107 ASP A O 1
ATOM 839 N N . LEU A 1 108 ? 7.277 -0.184 -19.007 1.00 95.12 108 LEU A N 1
ATOM 840 C CA . LEU A 1 108 ? 7.778 -0.564 -17.679 1.00 95.12 108 LEU A CA 1
ATOM 841 C C . LEU A 1 108 ? 7.686 0.589 -16.671 1.00 95.12 108 LEU A C 1
ATOM 843 O O . LEU A 1 108 ? 7.387 0.354 -15.499 1.00 95.12 108 LEU A O 1
ATOM 847 N N . PHE A 1 109 ? 7.896 1.829 -17.120 1.00 94.69 109 PHE A N 1
ATOM 848 C CA . PHE A 1 109 ? 7.731 3.019 -16.290 1.00 94.69 109 PHE A CA 1
ATOM 849 C C . PHE A 1 109 ? 6.261 3.234 -15.903 1.00 94.69 109 PHE A C 1
ATOM 851 O O . PHE A 1 109 ? 5.955 3.338 -14.716 1.00 94.69 109 PHE A O 1
ATOM 858 N N . LYS A 1 110 ? 5.336 3.188 -16.872 1.00 95.44 110 LYS A N 1
ATOM 859 C CA . LYS A 1 110 ? 3.882 3.267 -16.623 1.00 95.44 110 LYS A CA 1
ATOM 860 C C . LYS A 1 110 ? 3.384 2.144 -15.714 1.00 95.44 110 LYS A C 1
ATOM 862 O O . LYS A 1 110 ? 2.521 2.362 -14.864 1.00 95.44 110 LYS A O 1
ATOM 867 N N . GLN A 1 111 ? 3.931 0.938 -15.863 1.00 95.56 111 GLN A N 1
ATOM 868 C CA . GLN A 1 111 ? 3.618 -0.182 -14.982 1.00 95.56 111 GLN A CA 1
ATOM 869 C C . GLN A 1 111 ? 4.097 0.081 -13.545 1.00 95.56 111 GLN A C 1
ATOM 871 O O . GLN A 1 111 ? 3.302 -0.076 -12.616 1.00 95.56 111 GLN A O 1
ATOM 876 N N . ALA A 1 112 ? 5.338 0.548 -13.362 1.00 95.25 112 ALA A N 1
ATOM 877 C CA . ALA A 1 112 ? 5.867 0.931 -12.053 1.00 95.25 112 ALA A CA 1
ATOM 878 C C . ALA A 1 112 ? 5.031 2.042 -11.389 1.00 95.25 112 ALA A C 1
ATOM 880 O O . ALA A 1 112 ? 4.630 1.883 -10.238 1.00 95.25 112 ALA A O 1
ATOM 881 N N . GLU A 1 113 ? 4.692 3.105 -12.129 1.00 96.25 113 GLU A N 1
ATOM 882 C CA . GLU A 1 113 ? 3.813 4.195 -11.676 1.00 96.25 113 GLU A CA 1
ATOM 883 C C . GLU A 1 113 ? 2.438 3.668 -11.236 1.00 96.25 113 GLU A C 1
ATOM 885 O O . GLU A 1 113 ? 1.923 4.046 -10.182 1.00 96.25 113 GLU A O 1
ATOM 890 N N . SER A 1 114 ? 1.842 2.750 -12.007 1.00 96.50 114 SER A N 1
ATOM 891 C CA . SER A 1 114 ? 0.537 2.177 -11.666 1.00 96.50 114 SER A CA 1
ATOM 892 C C . SER A 1 114 ? 0.572 1.405 -10.342 1.00 96.50 114 SER A C 1
ATOM 894 O O . SER A 1 114 ? -0.329 1.564 -9.517 1.00 96.50 114 SER A O 1
ATOM 896 N N . PHE A 1 115 ? 1.628 0.621 -10.100 1.00 94.81 115 PHE A N 1
ATOM 897 C CA . PHE A 1 115 ? 1.808 -0.118 -8.854 1.00 94.81 115 PHE A CA 1
ATOM 898 C C . PHE A 1 115 ? 2.107 0.809 -7.673 1.00 94.81 115 PHE A C 1
ATOM 900 O O . PHE A 1 115 ? 1.488 0.650 -6.621 1.00 94.81 115 PHE A O 1
ATOM 907 N N . ASP A 1 116 ? 2.964 1.815 -7.847 1.00 93.94 116 ASP A N 1
ATOM 908 C CA . ASP A 1 116 ? 3.248 2.811 -6.808 1.00 93.94 116 ASP A CA 1
ATOM 909 C C . ASP A 1 116 ? 1.975 3.569 -6.392 1.00 93.94 116 ASP A C 1
ATOM 911 O O . ASP A 1 116 ? 1.661 3.692 -5.207 1.00 93.94 116 ASP A O 1
ATOM 915 N N . ARG A 1 117 ? 1.127 3.936 -7.363 1.00 95.19 117 ARG A N 1
ATOM 916 C CA . ARG A 1 117 ? -0.187 4.537 -7.098 1.00 95.19 117 ARG A CA 1
ATOM 917 C C . ARG A 1 117 ? -1.111 3.617 -6.292 1.00 95.19 117 ARG A C 1
ATOM 919 O O . ARG A 1 117 ? -1.813 4.101 -5.402 1.00 95.19 117 ARG A O 1
ATOM 926 N N . TYR A 1 118 ? -1.132 2.308 -6.563 1.00 94.12 118 TYR A N 1
ATOM 927 C CA . TYR A 1 118 ? -1.904 1.355 -5.751 1.00 94.12 118 TYR A CA 1
ATOM 928 C C . TYR A 1 118 ? -1.318 1.174 -4.343 1.00 94.12 118 TYR A C 1
ATOM 930 O O . TYR A 1 118 ? -2.088 1.052 -3.386 1.00 94.12 118 TYR A O 1
ATOM 938 N N . ALA A 1 119 ? 0.008 1.205 -4.186 1.00 93.44 119 ALA A N 1
ATOM 939 C CA . ALA A 1 119 ? 0.657 1.194 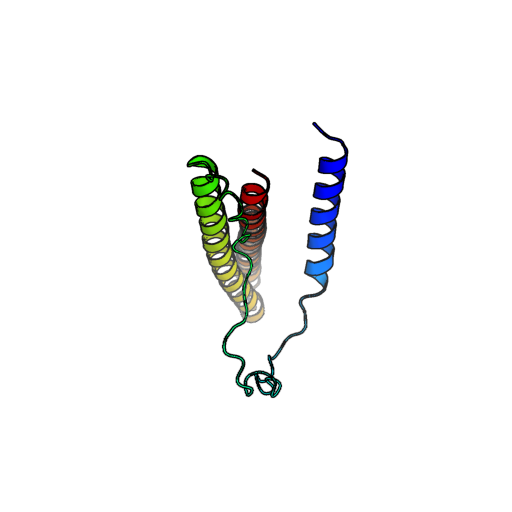-2.876 1.00 93.44 119 ALA A CA 1
ATOM 940 C C . ALA A 1 119 ? 0.297 2.454 -2.064 1.00 93.44 119 ALA A C 1
ATOM 942 O O . ALA A 1 119 ? -0.135 2.339 -0.917 1.00 93.44 119 ALA A O 1
ATOM 943 N N . GLY A 1 120 ? 0.336 3.637 -2.686 1.00 93.38 120 GLY A N 1
ATOM 944 C CA . GLY A 1 120 ? -0.086 4.905 -2.081 1.00 93.38 120 GLY A CA 1
ATOM 945 C C . GLY A 1 120 ? -1.550 4.907 -1.622 1.00 93.38 120 GLY A C 1
ATOM 946 O O . GLY A 1 120 ? -1.837 5.252 -0.476 1.00 93.38 120 GLY A O 1
ATOM 947 N N . TRP A 1 121 ? -2.487 4.434 -2.453 1.00 94.75 121 TRP A N 1
ATOM 948 C CA . TRP A 1 121 ? -3.889 4.261 -2.031 1.00 94.75 121 TRP A CA 1
ATOM 949 C C . TRP A 1 121 ? -4.045 3.276 -0.869 1.00 94.75 121 TRP A C 1
ATOM 951 O O . TRP A 1 121 ? -4.870 3.484 0.023 1.00 94.75 121 TRP A O 1
ATOM 961 N N . SER A 1 122 ? -3.237 2.218 -0.855 1.00 93.62 122 SER A N 1
ATOM 962 C CA . SER A 1 122 ? -3.242 1.230 0.224 1.00 93.62 122 SER A CA 1
ATOM 963 C C . SER A 1 122 ? -2.682 1.812 1.525 1.00 93.62 122 SER A C 1
ATOM 965 O O . SER A 1 122 ? -3.192 1.508 2.599 1.00 93.62 122 SER A O 1
ATOM 967 N N . TYR A 1 123 ? -1.708 2.722 1.459 1.00 94.88 123 TYR A N 1
ATOM 968 C CA . TYR A 1 123 ? -1.235 3.462 2.630 1.00 94.88 123 TYR A CA 1
ATOM 969 C C . TYR A 1 123 ? -2.353 4.322 3.256 1.00 94.88 123 TYR A C 1
ATOM 971 O O . TYR A 1 123 ? -2.578 4.253 4.464 1.00 94.88 123 TYR A O 1
ATOM 979 N N . VAL A 1 124 ? -3.148 5.030 2.443 1.00 95.62 124 VAL A N 1
ATOM 980 C CA . VAL A 1 124 ? -4.330 5.783 2.924 1.00 95.62 124 VAL A CA 1
ATOM 981 C C . VAL A 1 124 ? -5.368 4.855 3.577 1.00 95.62 124 VAL A C 1
ATOM 983 O O . VAL A 1 124 ? -5.936 5.182 4.623 1.00 95.62 124 VAL A O 1
ATOM 986 N N . GLY A 1 125 ? -5.599 3.667 3.006 1.00 92.25 125 GLY A N 1
ATOM 987 C CA . GLY A 1 125 ? -6.454 2.639 3.612 1.00 92.25 125 GLY A CA 1
ATOM 988 C C . GLY A 1 125 ? -5.924 2.149 4.965 1.00 92.25 125 GLY A C 1
ATOM 989 O O . GLY A 1 125 ? -6.687 2.016 5.923 1.00 92.25 125 GLY A O 1
ATOM 990 N N . MET A 1 126 ? -4.610 1.956 5.077 1.00 95.62 126 MET A N 1
ATOM 991 C CA . MET A 1 126 ? -3.932 1.544 6.306 1.00 95.62 126 MET A CA 1
ATOM 992 C C . MET A 1 126 ? -4.103 2.585 7.427 1.00 95.62 126 MET A C 1
ATOM 994 O O . MET A 1 126 ? -4.534 2.228 8.526 1.00 95.62 126 MET A O 1
ATOM 998 N N . GLU A 1 127 ? -3.861 3.869 7.144 1.00 94.44 127 GLU A N 1
ATOM 999 C CA . GLU A 1 127 ? -4.116 4.965 8.094 1.00 94.44 127 GLU A CA 1
ATOM 1000 C C . GLU A 1 127 ? -5.597 5.050 8.489 1.00 94.44 127 GLU A C 1
ATOM 1002 O O . GLU A 1 127 ? -5.921 5.203 9.668 1.00 94.44 127 GLU A O 1
ATOM 1007 N N . THR A 1 128 ? -6.509 4.870 7.528 1.00 94.06 128 THR A N 1
ATOM 1008 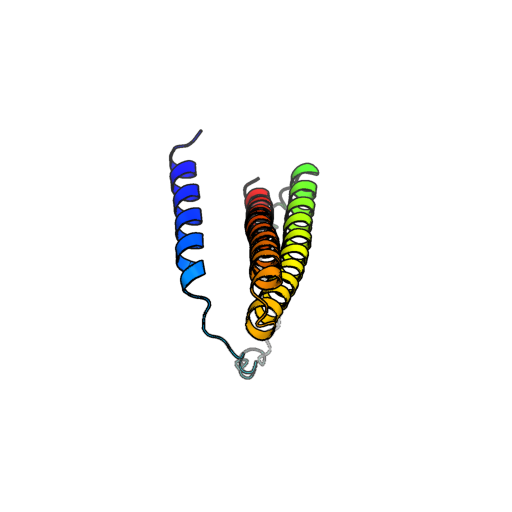C CA . THR A 1 128 ? -7.960 4.838 7.783 1.00 94.06 128 THR A CA 1
ATOM 1009 C C . THR A 1 128 ? -8.340 3.707 8.749 1.00 94.06 128 THR A C 1
ATOM 1011 O O . THR A 1 128 ? -9.167 3.910 9.639 1.00 94.06 128 THR A O 1
ATOM 1014 N N . GLY A 1 129 ? -7.705 2.535 8.634 1.00 92.75 129 GLY A N 1
ATOM 1015 C CA . GLY A 1 129 ? -7.880 1.416 9.567 1.00 92.75 129 GLY A CA 1
ATOM 1016 C C . GLY A 1 129 ? -7.435 1.746 10.998 1.00 92.75 129 GLY A C 1
ATOM 1017 O O . GLY A 1 129 ? -8.158 1.442 11.951 1.00 92.75 129 GLY A O 1
ATOM 1018 N N . ILE A 1 130 ? -6.296 2.435 11.151 1.00 95.00 130 ILE A N 1
ATOM 1019 C CA . ILE A 1 130 ? -5.808 2.940 12.448 1.00 95.00 130 ILE A CA 1
ATOM 1020 C C . ILE A 1 130 ? -6.788 3.967 13.030 1.00 95.00 130 ILE A C 1
ATOM 1022 O O . ILE A 1 130 ? -7.156 3.870 14.201 1.00 95.00 130 ILE A O 1
ATOM 1026 N N . LEU A 1 131 ? -7.249 4.923 12.219 1.00 93.94 131 LEU A N 1
ATOM 1027 C CA . LEU A 1 131 ? -8.224 5.941 12.622 1.00 93.94 131 LEU A CA 1
ATOM 1028 C C . LEU A 1 131 ? -9.541 5.315 13.100 1.00 93.94 131 LEU A C 1
ATOM 1030 O O . LEU A 1 131 ? -10.027 5.695 14.164 1.00 93.94 131 LEU A O 1
ATOM 1034 N N . LEU A 1 132 ? -10.078 4.316 12.386 1.00 90.50 132 LEU A N 1
ATOM 1035 C CA . LEU A 1 132 ? -11.261 3.557 12.819 1.00 90.50 132 LEU A CA 1
ATOM 1036 C C . LEU A 1 132 ? -11.028 2.851 14.162 1.00 90.50 132 LEU A C 1
ATOM 1038 O O . LEU A 1 132 ? -11.888 2.873 15.046 1.00 90.50 132 LEU A O 1
ATOM 1042 N N . PHE A 1 133 ? -9.862 2.218 14.315 1.00 90.38 133 PHE A N 1
ATOM 1043 C CA . PHE A 1 133 ? -9.501 1.511 15.537 1.00 90.38 133 PHE A CA 1
ATOM 1044 C C . PHE A 1 133 ? -9.404 2.470 16.730 1.00 90.38 133 PHE A C 1
ATOM 1046 O O . PHE A 1 133 ? -10.021 2.197 17.755 1.00 90.38 133 PHE A O 1
ATOM 1053 N N . ILE A 1 134 ? -8.724 3.613 16.596 1.00 91.62 134 ILE A N 1
ATOM 1054 C CA . ILE A 1 134 ? -8.619 4.633 17.655 1.00 91.62 134 ILE A CA 1
ATOM 1055 C C . ILE A 1 134 ? -9.990 5.246 17.970 1.00 91.62 134 ILE A C 1
ATOM 1057 O O . ILE A 1 134 ? -10.353 5.359 19.141 1.00 91.62 134 ILE A O 1
ATOM 1061 N N . TYR A 1 135 ? -10.773 5.600 16.945 1.00 88.38 135 TYR A N 1
ATOM 1062 C CA . TYR A 1 135 ? -12.102 6.197 17.108 1.00 88.38 135 TYR A CA 1
ATOM 1063 C C . TYR A 1 135 ? -13.025 5.328 17.970 1.00 88.38 135 TYR A C 1
ATOM 1065 O O . TYR A 1 135 ? -13.704 5.835 18.855 1.00 88.38 135 TYR A O 1
ATOM 1073 N N . SER A 1 136 ? -12.957 4.006 17.807 1.00 89.25 136 SER A N 1
ATOM 1074 C CA . SER A 1 136 ? -13.760 3.053 18.581 1.00 89.25 136 SER A CA 1
ATOM 1075 C C . SER A 1 136 ? -13.493 3.018 20.099 1.00 89.25 136 SER A C 1
ATOM 1077 O O . SER A 1 136 ? -14.150 2.245 20.795 1.00 89.25 136 SER A O 1
ATOM 1079 N N . PHE A 1 137 ? -12.494 3.749 20.613 1.00 84.69 137 PHE A N 1
ATOM 1080 C CA . PHE A 1 137 ? -12.225 3.925 22.051 1.00 84.69 137 PHE A CA 1
ATOM 1081 C C . PHE A 1 137 ? -12.720 5.271 22.602 1.00 84.69 137 PHE A C 1
ATOM 1083 O O . PHE A 1 137 ? -12.664 5.475 23.812 1.00 84.69 137 PHE A O 1
ATOM 1090 N N . TYR A 1 138 ? -13.196 6.173 21.740 1.00 82.31 138 TYR A N 1
ATOM 1091 C CA . TYR A 1 138 ? -13.828 7.440 22.128 1.00 82.31 138 TYR A CA 1
ATOM 1092 C C . TYR A 1 138 ? -15.342 7.310 22.391 1.00 82.31 138 TYR A C 1
ATOM 1094 O O . TYR A 1 138 ? -15.990 8.314 22.688 1.00 82.31 138 TYR A O 1
ATOM 1102 N N . GLU A 1 139 ? -15.877 6.088 22.288 1.00 58.72 139 GLU A N 1
ATOM 1103 C CA . GLU A 1 139 ? -17.291 5.698 22.390 1.00 58.72 139 GLU A CA 1
ATOM 1104 C C . GLU A 1 139 ? -17.476 4.518 23.367 1.00 58.72 139 GLU A C 1
ATOM 1106 O O . GLU A 1 139 ? -18.342 4.636 24.262 1.00 58.72 139 GLU A O 1
#

pLDDT: mean 74.78, std 21.67, range [33.31, 96.62]

Secondary structure (DSSP, 8-state):
--HHHHHHHHHHHHHHHHHHTT--------------GGG----------S-----------HHHHHHHHHHHHHHHHHHHHHHHHHHHHHHHHHHHHHH--HHHHHHHHHHHHHHHHHHHHHHHHHHHHHHHHHHTT--